Protein AF-A0A1H1SKP3-F1 (afdb_monomer_lite)

Sequence (61 aa):
MTTKTIPRSPSPRGCSVPLMTHLTPEERAQLVKMADQEARSMSAMARLLIVQGMQRYQAQA

Structure (mmCIF, N/CA/C/O backbone):
data_AF-A0A1H1SKP3-F1
#
_entry.id   AF-A0A1H1SKP3-F1
#
loop_
_atom_site.group_PDB
_atom_site.id
_atom_site.type_symbol
_atom_site.label_atom_id
_atom_site.label_alt_id
_atom_site.label_comp_id
_atom_site.label_asym_id
_atom_site.label_entity_id
_atom_site.label_seq_id
_atom_site.pdbx_PDB_ins_code
_atom_site.Cartn_x
_atom_site.Cartn_y
_atom_site.Cartn_z
_atom_site.occupancy
_atom_site.B_iso_or_equiv
_atom_site.auth_seq_id
_atom_site.auth_comp_id
_atom_site.auth_asym_id
_atom_site.auth_atom_id
_atom_site.pdbx_PDB_model_num
ATOM 1 N N . MET A 1 1 ? 20.860 -0.228 -21.649 1.00 42.31 1 MET A N 1
ATOM 2 C CA . MET A 1 1 ? 20.627 -1.346 -20.708 1.00 42.31 1 MET A CA 1
ATOM 3 C C . MET A 1 1 ? 19.128 -1.489 -20.499 1.00 42.31 1 MET A C 1
ATOM 5 O O . MET A 1 1 ? 18.525 -0.569 -19.967 1.00 42.31 1 MET A O 1
ATOM 9 N N . THR A 1 2 ? 18.502 -2.570 -20.962 1.00 50.69 2 THR A N 1
ATOM 10 C CA . THR A 1 2 ? 17.084 -2.848 -20.676 1.00 50.69 2 THR A CA 1
ATOM 11 C C . THR A 1 2 ? 16.996 -3.557 -19.330 1.00 50.69 2 THR A C 1
ATOM 13 O O . THR A 1 2 ? 17.470 -4.684 -19.189 1.00 50.69 2 THR A O 1
ATOM 16 N N . THR A 1 3 ? 16.445 -2.895 -18.318 1.00 60.12 3 THR A N 1
ATOM 17 C CA . THR A 1 3 ? 16.184 -3.505 -17.012 1.00 60.12 3 THR A CA 1
ATOM 18 C C . THR A 1 3 ? 15.171 -4.640 -17.181 1.00 60.12 3 THR A C 1
ATOM 20 O O . THR A 1 3 ? 14.070 -4.445 -17.697 1.00 60.12 3 THR A O 1
ATOM 23 N N . LYS A 1 4 ? 15.561 -5.858 -16.784 1.00 67.56 4 LYS A N 1
ATOM 24 C CA . LYS A 1 4 ? 14.695 -7.045 -16.795 1.00 67.56 4 LYS A CA 1
ATOM 25 C C . LYS A 1 4 ? 13.424 -6.731 -16.000 1.00 67.56 4 LYS A C 1
ATOM 27 O O . LYS A 1 4 ? 13.481 -6.539 -14.789 1.00 67.56 4 LYS A O 1
ATOM 32 N N . THR A 1 5 ? 12.289 -6.649 -16.689 1.00 69.94 5 THR A N 1
ATOM 33 C CA . THR A 1 5 ? 11.001 -6.328 -16.064 1.00 69.94 5 THR A CA 1
ATOM 34 C C . THR A 1 5 ? 10.448 -7.589 -15.409 1.00 69.94 5 THR A C 1
ATOM 36 O O . THR A 1 5 ? 10.166 -8.57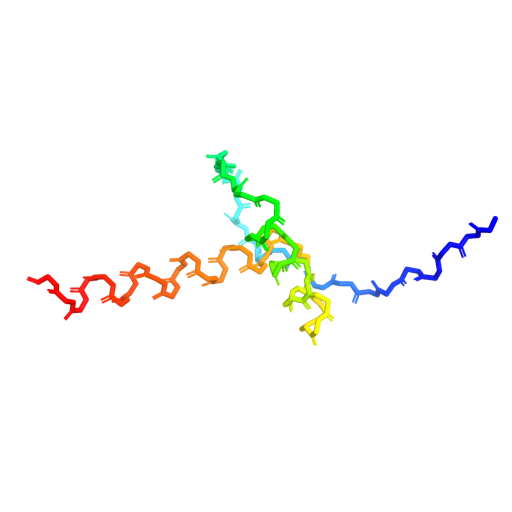4 -16.089 1.00 69.94 5 THR A O 1
ATOM 39 N N . ILE A 1 6 ? 10.332 -7.577 -14.082 1.00 76.44 6 ILE A N 1
ATOM 40 C CA . ILE A 1 6 ? 9.693 -8.654 -13.319 1.00 76.44 6 ILE A CA 1
ATOM 41 C C . ILE A 1 6 ? 8.177 -8.538 -13.543 1.00 76.44 6 ILE A C 1
ATOM 43 O O . ILE A 1 6 ? 7.640 -7.437 -13.385 1.00 76.44 6 ILE A O 1
ATOM 47 N N . PRO A 1 7 ? 7.472 -9.621 -13.922 1.00 77.56 7 PRO A N 1
ATOM 48 C CA . PRO A 1 7 ? 6.022 -9.584 -14.063 1.00 77.56 7 PRO A CA 1
ATOM 49 C C . PRO A 1 7 ? 5.387 -9.257 -12.707 1.00 77.56 7 PRO A C 1
ATOM 51 O O . PRO A 1 7 ? 5.579 -9.978 -11.731 1.00 77.56 7 PRO A O 1
ATOM 54 N N . ARG A 1 8 ? 4.657 -8.139 -12.648 1.00 82.94 8 ARG A N 1
ATOM 55 C CA . ARG A 1 8 ? 3.956 -7.670 -11.448 1.00 82.94 8 ARG A CA 1
ATOM 56 C C . ARG A 1 8 ? 2.459 -7.863 -11.614 1.00 82.94 8 ARG A C 1
ATOM 58 O O . ARG A 1 8 ? 1.905 -7.545 -12.666 1.00 82.94 8 ARG A O 1
ATOM 65 N N . SER A 1 9 ? 1.798 -8.313 -10.555 1.00 82.88 9 SER A N 1
ATOM 66 C CA . SER A 1 9 ? 0.338 -8.393 -10.540 1.00 82.88 9 SER A CA 1
ATOM 67 C C . SER A 1 9 ? -0.270 -6.981 -10.481 1.00 82.88 9 SER A C 1
ATOM 69 O O . SER A 1 9 ? 0.122 -6.195 -9.607 1.00 82.88 9 SER A O 1
ATOM 71 N N . PRO A 1 10 ? -1.195 -6.623 -11.395 1.00 82.38 10 PRO A N 1
ATOM 72 C CA . PRO A 1 10 ? -1.864 -5.325 -11.381 1.00 82.38 10 PRO A CA 1
ATOM 73 C C . PRO A 1 10 ? -2.926 -5.253 -10.275 1.00 82.38 10 PRO A C 1
ATOM 75 O O . PRO A 1 10 ? -3.252 -6.247 -9.623 1.00 82.38 10 PRO A O 1
ATOM 78 N N . SER A 1 11 ? -3.507 -4.067 -10.087 1.00 81.25 11 SER A N 1
ATOM 79 C CA . SER A 1 11 ? -4.680 -3.901 -9.224 1.00 81.25 11 SER A CA 1
ATOM 80 C C . SER A 1 11 ? -5.861 -4.764 -9.707 1.00 81.25 11 SER A C 1
ATOM 82 O O . SER A 1 11 ? -6.004 -4.974 -10.916 1.00 81.25 11 SER A O 1
ATOM 84 N N . PRO A 1 12 ? -6.739 -5.235 -8.797 1.00 82.44 12 PRO A N 1
ATOM 85 C CA . PRO A 1 12 ? -7.917 -6.018 -9.165 1.00 82.44 12 PRO A CA 1
ATOM 86 C C . PRO A 1 12 ? -8.820 -5.300 -10.175 1.00 82.44 12 PRO A C 1
ATOM 88 O O . PRO A 1 12 ? -8.950 -4.071 -10.151 1.00 82.44 12 PRO A O 1
ATOM 91 N N . ARG A 1 13 ? -9.502 -6.077 -11.027 1.00 85.62 13 ARG A N 1
ATOM 92 C CA . ARG A 1 13 ? -10.510 -5.547 -11.961 1.00 85.62 13 ARG A CA 1
ATOM 93 C C . ARG A 1 13 ? -11.587 -4.773 -11.185 1.00 85.62 13 ARG A C 1
ATOM 95 O O . ARG A 1 13 ? -12.017 -5.216 -10.126 1.00 85.62 13 ARG A O 1
ATOM 102 N N . GLY A 1 14 ? -11.994 -3.615 -11.709 1.00 86.12 14 GLY A N 1
ATOM 103 C CA . GLY A 1 14 ? -12.973 -2.722 -11.069 1.00 86.12 14 GLY A CA 1
ATOM 104 C C . GLY A 1 14 ? -12.375 -1.636 -10.164 1.00 86.12 14 GLY A C 1
ATOM 105 O O . GLY A 1 14 ? -13.098 -0.748 -9.728 1.00 86.12 14 GLY A O 1
ATOM 106 N N . CYS A 1 15 ? -11.06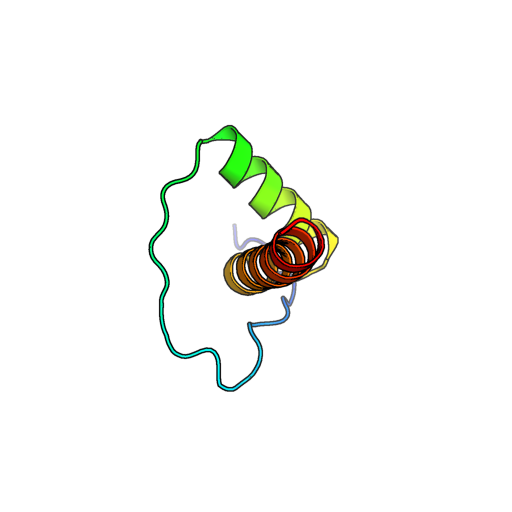0 -1.637 -9.920 1.00 85.75 15 CYS A N 1
ATOM 107 C CA . CYS A 1 15 ? -10.383 -0.530 -9.237 1.00 85.75 15 CYS A CA 1
ATOM 108 C C . CYS A 1 15 ? -10.107 0.625 -10.219 1.00 85.75 15 CYS A C 1
ATOM 110 O O . CYS A 1 15 ? -8.982 0.765 -10.694 1.00 85.75 15 CYS A O 1
ATOM 112 N N . SER A 1 16 ? -11.134 1.411 -10.561 1.00 85.69 16 SER A N 1
ATOM 113 C CA . SER A 1 16 ? -11.062 2.468 -11.588 1.00 85.69 16 SER A CA 1
ATOM 114 C C . SER A 1 16 ? -10.966 3.898 -11.048 1.00 85.69 16 SER A C 1
ATOM 116 O O . SER A 1 16 ? -10.651 4.807 -11.812 1.00 85.69 16 SER A O 1
ATOM 118 N N . VAL A 1 17 ? -11.226 4.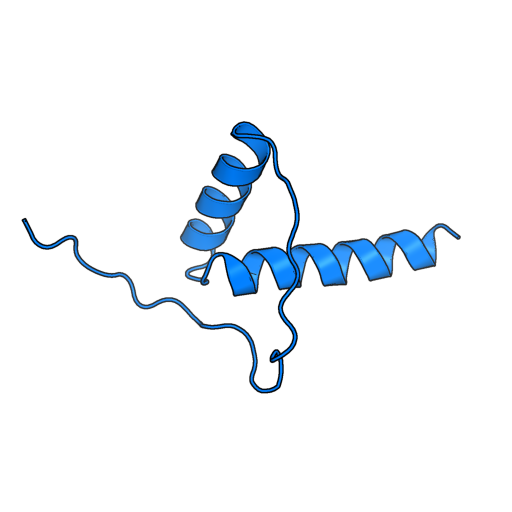117 -9.757 1.00 90.12 17 VAL A N 1
ATOM 119 C CA . VAL A 1 17 ? -11.215 5.459 -9.157 1.00 90.12 17 VAL A CA 1
ATOM 120 C C . VAL A 1 17 ? -9.805 5.783 -8.647 1.00 90.12 17 VAL A C 1
ATOM 122 O O . VAL A 1 17 ? -9.315 5.078 -7.760 1.00 90.12 17 VAL A O 1
ATOM 125 N N . PRO A 1 18 ? -9.125 6.811 -9.190 1.00 88.19 18 PRO A N 1
ATOM 126 C CA . PRO A 1 18 ? -7.803 7.200 -8.722 1.00 88.19 18 PRO A CA 1
ATOM 127 C C . PRO A 1 18 ? -7.888 7.890 -7.356 1.00 88.19 18 PRO A C 1
ATOM 129 O O . PRO A 1 18 ? -8.809 8.656 -7.085 1.00 88.19 18 PRO A O 1
ATOM 132 N N . LEU A 1 19 ? -6.880 7.654 -6.519 1.00 88.81 19 LEU A N 1
ATOM 133 C CA . LEU A 1 19 ? -6.667 8.370 -5.265 1.00 88.81 19 LEU A CA 1
ATOM 134 C C . LEU A 1 19 ? -5.313 9.070 -5.342 1.00 88.81 19 LEU A C 1
ATOM 136 O O . LEU A 1 19 ? -4.289 8.417 -5.546 1.00 88.81 19 LEU A O 1
ATOM 140 N N . MET A 1 20 ? -5.310 10.390 -5.173 1.00 92.31 20 MET A N 1
ATOM 141 C CA . MET A 1 20 ? -4.081 11.161 -5.020 1.00 92.31 20 MET A CA 1
ATOM 142 C C . MET A 1 20 ? -3.761 11.297 -3.531 1.00 92.31 20 MET A C 1
ATOM 144 O O . MET A 1 20 ? -4.637 11.614 -2.727 1.00 92.31 20 MET A O 1
ATOM 148 N N . THR A 1 21 ? -2.515 11.036 -3.144 1.00 92.50 21 THR A N 1
ATOM 149 C CA . THR A 1 21 ? -2.071 11.130 -1.747 1.00 92.50 21 THR A CA 1
ATOM 150 C C . THR A 1 21 ? -0.611 11.556 -1.699 1.00 92.50 21 THR A C 1
ATOM 152 O O . THR A 1 21 ? 0.184 11.154 -2.551 1.00 92.50 21 THR A O 1
ATOM 155 N N . HIS A 1 22 ? -0.266 12.371 -0.705 1.00 95.69 22 HIS A N 1
ATOM 156 C CA . HIS A 1 22 ? 1.112 12.754 -0.425 1.00 95.69 22 HIS A CA 1
ATOM 157 C C . HIS A 1 22 ? 1.749 11.739 0.525 1.00 95.69 22 HIS A C 1
ATOM 159 O O . HIS A 1 22 ? 1.129 11.344 1.507 1.00 95.69 22 HIS A O 1
ATOM 165 N N . LEU A 1 23 ? 2.978 11.334 0.213 1.00 95.88 23 LEU A N 1
ATOM 166 C CA . LEU A 1 23 ? 3.812 10.465 1.040 1.00 95.88 23 LEU A CA 1
ATOM 167 C C . LEU A 1 23 ? 5.144 11.166 1.289 1.00 95.88 23 LEU A C 1
ATOM 169 O O . LEU A 1 23 ? 5.636 11.885 0.411 1.00 95.88 23 LEU A O 1
ATOM 173 N N . THR A 1 24 ? 5.755 10.909 2.439 1.00 98.19 24 THR A N 1
ATOM 174 C CA . THR A 1 24 ? 7.165 11.242 2.650 1.00 98.19 24 THR A CA 1
ATOM 175 C C . THR A 1 24 ? 8.059 10.388 1.735 1.00 98.19 24 THR A C 1
ATOM 177 O O . THR A 1 24 ? 7.636 9.332 1.235 1.00 98.19 24 THR A O 1
ATOM 180 N N .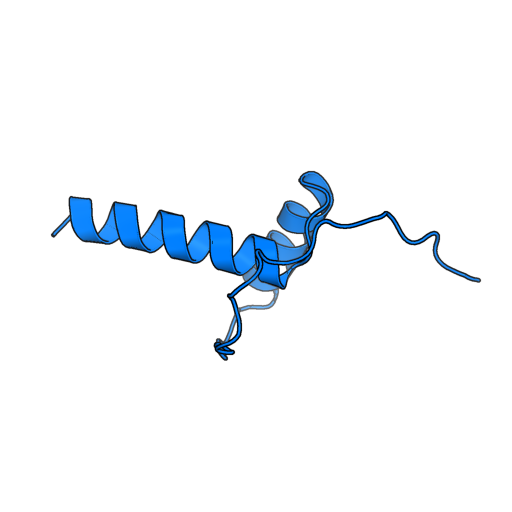 PRO A 1 25 ? 9.311 10.811 1.474 1.00 98.06 25 PRO A N 1
ATOM 181 C CA . PRO A 1 25 ? 10.269 9.994 0.731 1.00 98.06 25 PRO A CA 1
ATOM 182 C C .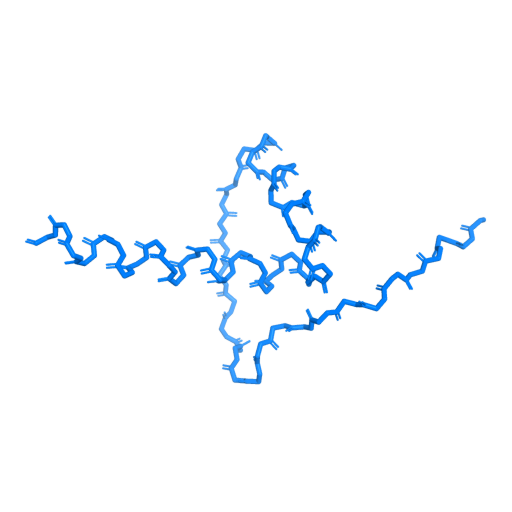 PRO A 1 25 ? 10.462 8.599 1.344 1.00 98.06 25 PRO A C 1
ATOM 184 O O . PRO A 1 25 ? 10.540 7.608 0.613 1.00 98.06 25 PRO A O 1
ATOM 187 N N . GLU A 1 26 ? 10.485 8.514 2.674 1.00 98.12 26 GLU A N 1
ATOM 188 C CA . GLU A 1 26 ? 10.673 7.282 3.436 1.00 98.12 26 GLU A CA 1
ATOM 189 C C . GLU A 1 26 ? 9.473 6.344 3.282 1.00 98.12 26 GLU A C 1
ATOM 191 O O . GLU A 1 26 ? 9.649 5.166 2.964 1.00 98.12 26 GLU A O 1
ATOM 196 N N . GLU A 1 27 ? 8.251 6.862 3.426 1.00 97.50 27 GLU A N 1
ATOM 197 C CA . GLU A 1 27 ? 7.013 6.101 3.217 1.00 97.50 27 GLU A CA 1
ATOM 198 C C . GLU A 1 27 ? 6.937 5.557 1.790 1.00 97.50 27 GLU A C 1
ATOM 200 O O . GLU A 1 27 ? 6.634 4.380 1.567 1.00 97.50 27 GLU A O 1
ATOM 205 N N . ARG A 1 28 ? 7.278 6.391 0.798 1.00 96.94 28 ARG A N 1
ATOM 206 C CA . ARG A 1 28 ? 7.310 5.969 -0.604 1.00 96.94 28 ARG A CA 1
ATOM 207 C C . ARG A 1 28 ? 8.345 4.867 -0.831 1.00 96.94 28 ARG A C 1
ATOM 209 O O . ARG A 1 28 ? 8.051 3.907 -1.543 1.00 96.94 28 ARG A O 1
ATOM 216 N N . ALA A 1 29 ? 9.539 4.985 -0.252 1.00 97.50 29 ALA A N 1
ATOM 217 C CA . ALA A 1 29 ? 10.586 3.972 -0.375 1.00 97.50 29 ALA A CA 1
ATOM 218 C C . ALA A 1 29 ? 10.165 2.637 0.259 1.00 97.50 29 ALA A C 1
ATOM 220 O O . ALA A 1 29 ? 10.363 1.576 -0.339 1.00 97.50 29 ALA A O 1
ATOM 221 N N . GLN A 1 30 ? 9.525 2.682 1.429 1.00 97.56 30 GLN A N 1
ATOM 222 C CA . GLN A 1 30 ? 8.972 1.498 2.085 1.00 97.56 30 GLN A CA 1
ATOM 223 C C . GLN A 1 30 ? 7.883 0.837 1.232 1.00 97.56 30 GLN A C 1
ATOM 225 O O . GLN A 1 30 ? 7.912 -0.379 1.042 1.00 97.56 30 GLN A O 1
ATOM 230 N N . LEU A 1 31 ? 6.972 1.625 0.653 1.00 96.69 31 LEU A N 1
ATOM 231 C CA . LEU A 1 31 ? 5.929 1.120 -0.239 1.00 96.69 31 LEU A CA 1
ATOM 232 C C . LEU A 1 31 ? 6.504 0.422 -1.480 1.00 96.69 31 LEU A C 1
ATOM 234 O O . LEU A 1 31 ? 6.027 -0.651 -1.846 1.00 96.69 31 LEU A O 1
ATOM 238 N N . VAL A 1 32 ? 7.532 0.999 -2.113 1.00 96.25 32 VAL A N 1
ATOM 239 C CA . VAL A 1 32 ? 8.227 0.376 -3.257 1.00 96.25 32 VAL A CA 1
ATOM 240 C C . VAL A 1 32 ? 8.827 -0.965 -2.849 1.00 96.25 32 VAL A C 1
ATOM 242 O O . VAL A 1 32 ? 8.581 -1.971 -3.508 1.00 96.25 32 VAL A O 1
ATOM 245 N N . LYS A 1 33 ? 9.560 -0.991 -1.730 1.00 96.88 33 LYS A N 1
ATOM 246 C CA . LYS A 1 33 ? 10.197 -2.208 -1.221 1.00 96.88 33 LYS A CA 1
ATOM 247 C C . LYS A 1 33 ? 9.173 -3.315 -0.963 1.00 96.88 33 LYS A C 1
ATOM 249 O O . LYS A 1 33 ? 9.393 -4.451 -1.367 1.00 96.88 33 LYS A O 1
ATOM 254 N N . MET A 1 34 ? 8.052 -2.978 -0.329 1.00 97.12 34 MET A N 1
ATOM 255 C CA . MET A 1 34 ? 6.963 -3.917 -0.059 1.00 97.12 34 MET A CA 1
ATOM 256 C C . MET A 1 34 ? 6.314 -4.442 -1.349 1.00 97.12 34 MET A C 1
ATOM 258 O O . MET A 1 34 ? 6.092 -5.642 -1.493 1.00 97.12 34 MET A O 1
ATOM 262 N N . ALA A 1 35 ? 6.057 -3.562 -2.321 1.00 95.56 35 ALA A N 1
ATOM 263 C CA . ALA A 1 35 ? 5.493 -3.955 -3.612 1.00 95.56 35 ALA A CA 1
ATOM 264 C C . ALA A 1 35 ? 6.422 -4.907 -4.386 1.00 95.56 35 ALA A C 1
ATOM 266 O O . ALA A 1 35 ? 5.950 -5.870 -4.993 1.00 95.56 35 ALA A O 1
ATOM 267 N N . ASP A 1 36 ? 7.735 -4.670 -4.327 1.00 94.06 36 ASP A N 1
ATOM 268 C CA . ASP A 1 36 ? 8.739 -5.531 -4.953 1.00 94.06 36 ASP A CA 1
ATOM 269 C C . ASP A 1 36 ? 8.829 -6.903 -4.279 1.00 94.06 36 ASP A C 1
ATOM 271 O O . ASP A 1 36 ? 8.871 -7.917 -4.976 1.00 94.06 36 ASP A O 1
ATOM 275 N N . GLN A 1 37 ? 8.795 -6.951 -2.943 1.00 95.06 37 GLN A N 1
ATOM 276 C CA . GLN A 1 37 ? 8.812 -8.203 -2.178 1.00 95.06 37 GLN A CA 1
ATOM 277 C C . GLN A 1 37 ? 7.614 -9.107 -2.499 1.00 95.06 37 GLN A C 1
ATOM 279 O O . GLN A 1 37 ? 7.760 -10.327 -2.522 1.00 95.06 37 GLN A O 1
ATOM 284 N N . GLU A 1 38 ? 6.450 -8.524 -2.791 1.00 93.81 38 GLU A N 1
ATOM 285 C CA . GLU A 1 38 ? 5.229 -9.267 -3.121 1.00 93.81 38 GLU A CA 1
ATOM 286 C C . GLU A 1 38 ? 4.969 -9.423 -4.630 1.00 93.81 38 GLU A C 1
ATOM 288 O O . GLU A 1 38 ? 3.923 -9.944 -5.020 1.00 93.81 38 GLU A O 1
ATOM 293 N N . ALA A 1 39 ? 5.881 -8.966 -5.497 1.00 93.38 39 ALA A N 1
ATOM 294 C CA . ALA A 1 39 ? 5.692 -8.942 -6.953 1.00 93.38 39 ALA A CA 1
ATOM 295 C C . ALA A 1 39 ? 4.365 -8.271 -7.389 1.00 93.38 39 ALA A C 1
ATOM 297 O O . ALA A 1 39 ? 3.664 -8.720 -8.305 1.00 93.38 39 ALA A O 1
ATOM 298 N N . ARG A 1 40 ? 4.011 -7.157 -6.739 1.00 91.62 40 ARG A N 1
ATOM 299 C CA . ARG A 1 40 ? 2.813 -6.350 -7.025 1.00 91.62 40 ARG A CA 1
ATOM 300 C C . ARG A 1 40 ? 3.189 -5.008 -7.635 1.00 91.62 40 ARG A C 1
ATOM 302 O O . ARG A 1 40 ? 4.295 -4.505 -7.449 1.00 91.62 40 ARG A O 1
ATOM 309 N N . SER A 1 41 ? 2.257 -4.379 -8.350 1.00 92.69 41 SER A N 1
ATOM 310 C CA . SER A 1 41 ? 2.409 -2.956 -8.669 1.00 92.69 41 SER A CA 1
ATOM 311 C C . SER A 1 41 ? 2.338 -2.104 -7.392 1.00 92.69 41 SER A C 1
ATOM 313 O O . SER A 1 41 ? 1.669 -2.468 -6.423 1.00 92.69 41 SER A O 1
ATOM 315 N N . MET A 1 42 ? 2.970 -0.924 -7.405 1.00 92.44 42 MET A N 1
ATOM 316 C CA . MET A 1 42 ? 2.880 0.022 -6.282 1.00 92.44 42 MET A CA 1
ATOM 317 C C . MET A 1 42 ? 1.432 0.407 -5.963 1.00 92.44 42 MET A C 1
ATOM 319 O O . MET A 1 42 ? 1.063 0.495 -4.798 1.00 92.44 42 MET A O 1
ATOM 323 N N . SER A 1 43 ? 0.601 0.610 -6.990 1.00 91.50 43 SER A N 1
ATOM 324 C CA . SER A 1 43 ? -0.814 0.955 -6.824 1.00 91.50 43 SER A CA 1
ATOM 325 C C . SER A 1 43 ? -1.625 -0.178 -6.192 1.00 91.50 43 SER A C 1
ATOM 327 O O . SER A 1 43 ? -2.477 0.081 -5.342 1.00 91.50 43 SER A O 1
ATOM 329 N N . ALA A 1 44 ? -1.338 -1.433 -6.550 1.00 92.75 44 ALA A N 1
ATOM 330 C CA . ALA A 1 44 ? -1.983 -2.594 -5.949 1.00 92.75 44 ALA A CA 1
ATOM 331 C C . ALA A 1 44 ? -1.573 -2.757 -4.480 1.00 92.75 44 ALA A C 1
ATOM 333 O O . ALA A 1 44 ? -2.430 -3.026 -3.638 1.00 92.75 44 ALA A O 1
ATOM 334 N N . MET A 1 45 ? -0.288 -2.543 -4.172 1.00 95.31 45 MET A N 1
ATOM 335 C CA . MET A 1 45 ? 0.216 -2.610 -2.801 1.00 95.31 45 MET A CA 1
ATOM 336 C C . MET A 1 45 ? -0.347 -1.485 -1.927 1.00 95.31 45 MET A C 1
ATOM 338 O O . MET A 1 45 ? -0.851 -1.746 -0.839 1.00 95.31 45 ME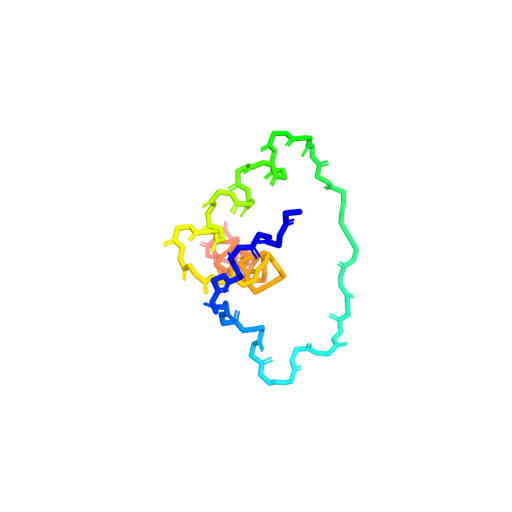T A O 1
ATOM 342 N N . ALA A 1 46 ? -0.365 -0.248 -2.430 1.00 94.88 46 ALA A N 1
ATOM 343 C CA . ALA A 1 46 ? -0.952 0.886 -1.720 1.00 94.88 46 ALA A CA 1
ATOM 344 C C . ALA A 1 46 ? -2.428 0.634 -1.394 1.00 94.88 46 ALA A C 1
ATOM 346 O O . ALA A 1 46 ? -2.854 0.801 -0.254 1.00 94.88 46 ALA A O 1
ATOM 347 N N . ARG A 1 47 ? -3.207 0.155 -2.374 1.00 94.00 47 ARG A N 1
ATOM 348 C CA . ARG A 1 47 ? -4.616 -0.188 -2.159 1.00 94.00 47 ARG A CA 1
ATOM 349 C C . ARG A 1 47 ? -4.785 -1.272 -1.095 1.00 94.00 47 ARG A C 1
ATOM 351 O O . ARG A 1 47 ? -5.689 -1.156 -0.274 1.00 94.00 47 ARG A O 1
ATOM 358 N N . LEU A 1 48 ? -3.961 -2.323 -1.122 1.00 94.06 48 LEU A N 1
ATOM 359 C CA . LEU A 1 48 ? -4.016 -3.401 -0.131 1.00 94.06 48 LEU A CA 1
ATOM 360 C C . LEU A 1 48 ? -3.851 -2.844 1.288 1.00 94.06 48 LEU A C 1
ATOM 362 O O . LEU A 1 48 ? -4.699 -3.100 2.141 1.00 94.06 48 LEU A O 1
ATOM 366 N N . LEU A 1 49 ? -2.810 -2.036 1.502 1.00 95.69 49 LEU A N 1
ATOM 367 C CA . LEU A 1 49 ? -2.512 -1.429 2.799 1.00 95.69 49 LEU A CA 1
ATOM 368 C C . LEU A 1 49 ? -3.624 -0.476 3.257 1.00 95.69 49 LEU A C 1
ATOM 370 O O . LEU A 1 49 ? -4.017 -0.511 4.420 1.00 95.69 49 LEU A O 1
ATOM 374 N N . ILE A 1 50 ? -4.186 0.324 2.345 1.00 95.00 50 ILE A N 1
ATOM 375 C CA . ILE A 1 50 ? -5.318 1.214 2.644 1.00 95.00 50 ILE A CA 1
ATOM 376 C C . ILE A 1 50 ? -6.536 0.411 3.113 1.00 95.00 50 ILE A C 1
ATOM 378 O O . ILE A 1 50 ? -7.116 0.731 4.147 1.00 95.00 50 ILE A O 1
ATOM 382 N N . VAL A 1 51 ? -6.916 -0.647 2.389 1.00 94.31 51 VAL A N 1
ATOM 383 C CA . VAL A 1 51 ? -8.081 -1.479 2.745 1.00 94.31 51 VAL A CA 1
ATOM 384 C C . VAL A 1 51 ? -7.881 -2.155 4.104 1.00 94.31 51 VAL A C 1
ATOM 386 O O . VAL A 1 51 ? -8.798 -2.159 4.923 1.00 94.31 51 VAL A O 1
ATOM 389 N N . GLN A 1 52 ? -6.682 -2.676 4.374 1.00 95.62 52 GLN A N 1
ATOM 390 C CA . GLN A 1 52 ? -6.341 -3.251 5.679 1.00 95.62 52 GLN A CA 1
ATOM 391 C C . GLN A 1 52 ? -6.395 -2.198 6.798 1.00 95.62 52 GLN A C 1
ATOM 393 O O . GLN A 1 52 ? -6.936 -2.455 7.874 1.00 95.62 52 GLN A O 1
ATOM 398 N N . GLY A 1 53 ? -5.877 -0.994 6.538 1.00 96.06 53 GLY A N 1
ATOM 399 C CA . GLY A 1 53 ? -5.929 0.132 7.467 1.00 96.06 53 GLY A CA 1
ATOM 400 C C . GLY A 1 53 ? -7.360 0.563 7.793 1.00 96.06 53 GLY A C 1
ATOM 401 O O . GLY A 1 53 ? -7.669 0.779 8.960 1.00 96.06 53 GLY A O 1
ATOM 402 N N . MET A 1 54 ? -8.251 0.613 6.796 1.00 96.69 54 MET A N 1
ATOM 403 C CA . MET A 1 54 ? -9.672 0.934 6.988 1.00 96.69 54 MET A CA 1
ATOM 404 C C . MET A 1 54 ? -10.373 -0.077 7.899 1.00 96.69 54 MET A C 1
ATOM 406 O O . MET A 1 54 ? -11.077 0.325 8.821 1.00 96.69 54 MET A O 1
ATOM 410 N N . GLN A 1 55 ? -10.149 -1.377 7.679 1.00 96.00 55 GLN A N 1
ATOM 411 C CA . GLN A 1 55 ? -10.710 -2.431 8.532 1.00 96.00 55 GLN A CA 1
ATOM 412 C C . GLN A 1 55 ? -10.236 -2.290 9.980 1.00 96.00 55 GLN A C 1
ATOM 414 O O . GLN A 1 55 ? -11.030 -2.391 10.913 1.00 96.00 55 GLN A O 1
ATOM 419 N N . ARG A 1 56 ? -8.942 -2.010 10.174 1.00 96.19 56 ARG A N 1
ATOM 420 C CA . ARG A 1 56 ? -8.368 -1.801 11.506 1.00 96.19 56 ARG A CA 1
ATOM 421 C C . ARG A 1 56 ? -8.916 -0.547 12.183 1.00 96.19 56 ARG A C 1
ATOM 423 O O . ARG A 1 56 ? -9.204 -0.598 13.371 1.00 96.19 56 ARG A O 1
ATOM 430 N N . TYR A 1 57 ? -9.061 0.548 11.443 1.00 96.12 57 TYR A N 1
ATOM 431 C CA . TYR A 1 57 ? -9.609 1.800 11.961 1.00 96.12 57 TYR A CA 1
ATOM 432 C C . TYR A 1 57 ? -11.063 1.630 12.414 1.00 96.12 57 TYR A C 1
ATOM 434 O O . TYR A 1 57 ? -11.415 2.049 13.509 1.00 96.12 57 TYR A O 1
ATOM 442 N N . GLN A 1 58 ? -11.886 0.941 11.617 1.00 94.44 58 GLN A N 1
ATOM 443 C CA . GLN A 1 58 ? -13.278 0.637 11.970 1.00 94.44 58 GLN A CA 1
ATOM 444 C C . GLN A 1 58 ? -13.399 -0.246 13.213 1.00 94.44 58 GLN A C 1
ATOM 446 O O . GLN A 1 58 ? -14.335 -0.077 13.977 1.00 94.44 58 GLN A O 1
ATOM 451 N N . ALA A 1 59 ? -12.462 -1.171 13.432 1.00 91.88 59 ALA A N 1
ATOM 452 C CA . ALA A 1 59 ? -12.457 -2.023 14.621 1.00 91.88 59 ALA A CA 1
ATOM 453 C C . ALA A 1 59 ? -12.033 -1.289 15.910 1.00 91.88 59 ALA A C 1
ATOM 455 O O . ALA A 1 59 ? -12.170 -1.843 16.997 1.00 91.88 59 ALA A O 1
ATOM 456 N N . GLN A 1 60 ? -11.457 -0.089 15.791 1.00 84.25 60 GLN A N 1
ATOM 457 C CA . GLN A 1 60 ? -11.014 0.745 16.915 1.00 84.25 60 GLN A CA 1
ATOM 458 C C . GLN A 1 60 ? -11.998 1.874 17.253 1.00 84.25 60 GLN A C 1
ATOM 460 O O . GLN A 1 60 ? -11.787 2.561 18.253 1.00 84.25 60 GLN A O 1
ATOM 465 N N . ALA A 1 61 ? -13.013 2.083 16.412 1.00 68.00 61 ALA A N 1
ATOM 466 C CA . ALA A 1 61 ? -14.080 3.062 16.594 1.00 68.00 61 ALA A CA 1
ATOM 467 C C . ALA A 1 61 ? -15.268 2.437 17.336 1.00 68.00 61 ALA A C 1
ATOM 469 O O . ALA A 1 61 ? -15.901 3.174 18.122 1.00 68.00 61 ALA A O 1
#

pLDDT: mean 88.94, std 11.44, range [42.31, 98.19]

Secondary structure (DSSP, 8-state):
--------BPPPTT----------HHHHHHHHHHHHHTTB-HHHHHHHHHHHHHHHHHTT-

Radius of gyration: 13.58 Å; chains: 1; bounding box: 35×22×38 Å

Foldseek 3Di:
DDDDDQQADEADPPPPDDDDDDDDPVRLVVLVVVSVVVSHDSVNSVVVVVVVVVVVVVVVD

Organism: NCBI:txid797277